Protein AF-A0A3D4M368-F1 (afdb_monomer)

Mean predicted aligned error: 3.58 Å

Secondary structure (DSSP, 8-state):
---HHHHHHHHHHHHHHHHHHHHHHHHHHHTTS-HHHHHHHHHHTT-HHHHHHHHHHHHHHHHHHHHHTT-HHHHHHHHHHHHHHHHHHHHHHHH-

pLDDT: mean 92.72, std 6.42, range [62.0, 98.19]

Foldseek 3Di:
DDDPVLLQQLQVVLQVQLVVQLVVVCCVPPVPDDPVVVVVCCLVVVNVLVSLVVSLVVLVVVLVVCVVVVSVSSSNSSVVSSVVSVVVSVVSNVVD

Nearest PDB structures (foldseek):
  8xyv-assembly2_B  TM=5.187E-01  e=7.665E+00  synthetic construct

Radius of gyration: 14.75 Å; Cα contacts (8 Å, |Δi|>4): 100; chains: 1; bounding box: 34×19×48 Å

Sequence (96 aa):
MYNKRQLLIGTVI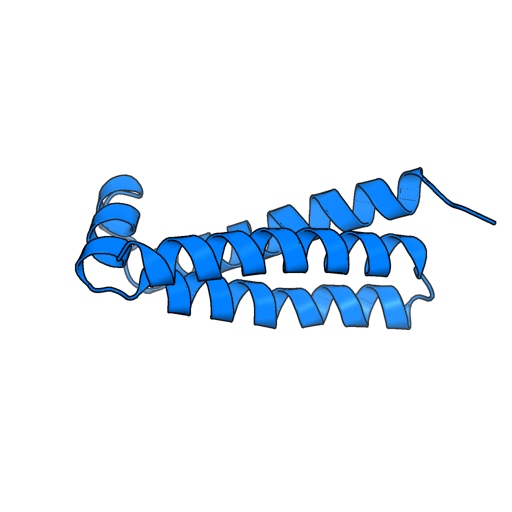GILVPAFIMSLIYAIKFGESSVSSFIENAIEQGVAAPIIALSIVGNLGLFFLFLRFEKLWASRGVMIATFLYGLLMLYLKLVS

Solvent-accessible surface area (backbone atoms only — not comparable to full-atom values): 4921 Å² total; per-residue (Å²): 133,89,51,68,68,43,24,51,51,18,24,52,50,32,47,49,47,28,54,48,46,45,52,49,53,42,54,76,76,42,64,91,54,55,73,65,56,49,53,49,49,24,47,78,71,62,44,42,38,61,50,48,49,54,17,45,58,55,40,48,56,56,28,51,51,29,48,74,70,71,33,60,46,22,21,52,13,21,50,52,27,42,50,54,52,49,52,52,30,51,51,47,62,74,74,99

Structure (mmCIF, N/CA/C/O backbone):
data_AF-A0A3D4M368-F1
#
_entry.id   AF-A0A3D4M368-F1
#
loop_
_atom_site.group_PDB
_atom_site.id
_atom_site.type_symbol
_atom_site.label_atom_id
_atom_site.label_alt_id
_atom_site.label_comp_id
_atom_site.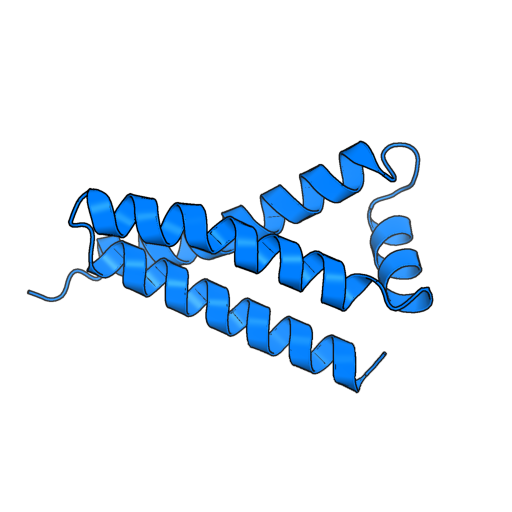label_asym_id
_atom_site.label_entity_id
_atom_site.label_seq_id
_atom_site.pdbx_PDB_ins_code
_atom_site.Cartn_x
_atom_site.Cartn_y
_atom_site.Cartn_z
_atom_site.occupancy
_atom_site.B_iso_or_equiv
_atom_site.auth_seq_id
_atom_site.auth_comp_id
_atom_site.auth_asym_id
_atom_site.auth_atom_id
_atom_site.pdbx_PDB_model_num
ATOM 1 N N . MET A 1 1 ? 10.477 -5.975 -24.041 1.00 62.00 1 MET A N 1
ATOM 2 C CA . MET A 1 1 ? 10.584 -7.344 -23.477 1.00 62.00 1 MET A CA 1
ATOM 3 C C . MET A 1 1 ? 9.868 -7.418 -22.137 1.00 62.00 1 MET A C 1
ATOM 5 O O . MET A 1 1 ? 10.108 -6.565 -21.291 1.00 62.00 1 MET A O 1
ATOM 9 N N . TYR A 1 2 ? 8.983 -8.398 -21.959 1.00 75.62 2 TYR A N 1
ATOM 10 C CA . TYR A 1 2 ? 8.288 -8.671 -20.698 1.00 75.62 2 TYR A CA 1
ATOM 11 C C . TYR A 1 2 ? 9.245 -9.251 -19.652 1.00 75.62 2 TYR A C 1
ATOM 13 O O . TYR A 1 2 ? 9.927 -10.233 -19.933 1.00 75.62 2 TYR A O 1
ATOM 21 N N . ASN A 1 3 ? 9.312 -8.651 -18.457 1.00 88.94 3 ASN A N 1
ATOM 22 C CA . ASN A 1 3 ? 10.216 -9.093 -17.392 1.00 88.94 3 ASN A CA 1
ATOM 23 C C . ASN A 1 3 ? 9.436 -9.538 -16.145 1.00 88.94 3 ASN A C 1
ATOM 25 O O . ASN A 1 3 ? 9.209 -8.757 -15.219 1.00 88.94 3 ASN A O 1
ATOM 29 N N . LYS A 1 4 ? 9.047 -10.822 -16.128 1.00 93.25 4 LYS A N 1
ATOM 30 C CA . LYS A 1 4 ? 8.300 -11.466 -15.029 1.00 93.25 4 LYS A CA 1
ATOM 31 C C . LYS A 1 4 ? 8.947 -11.249 -13.660 1.00 93.25 4 LYS A C 1
ATOM 33 O O . LYS A 1 4 ? 8.249 -10.953 -12.697 1.00 93.25 4 LYS A O 1
ATOM 38 N N . ARG A 1 5 ? 10.278 -11.359 -13.574 1.00 95.50 5 ARG A N 1
ATOM 39 C CA . ARG A 1 5 ? 11.018 -11.217 -12.311 1.00 95.50 5 ARG A CA 1
ATOM 40 C C . ARG A 1 5 ? 10.877 -9.813 -11.734 1.00 95.50 5 ARG A C 1
ATOM 42 O O . ARG A 1 5 ? 10.598 -9.673 -10.551 1.00 95.50 5 ARG A O 1
ATOM 49 N N . GLN A 1 6 ? 11.048 -8.780 -12.557 1.00 95.38 6 GLN A N 1
ATOM 50 C CA . GLN A 1 6 ? 10.883 -7.399 -12.099 1.00 95.38 6 GLN A CA 1
ATOM 51 C C . GLN A 1 6 ? 9.441 -7.103 -11.688 1.00 95.38 6 GLN A C 1
ATOM 53 O O . GLN A 1 6 ? 9.236 -6.454 -10.668 1.00 95.38 6 GLN A O 1
ATOM 58 N N . LEU A 1 7 ? 8.460 -7.613 -12.438 1.00 96.94 7 LEU A N 1
ATOM 59 C CA . LEU A 1 7 ? 7.047 -7.483 -12.084 1.00 96.94 7 LEU A CA 1
ATOM 60 C C . LEU A 1 7 ? 6.747 -8.115 -10.720 1.00 96.94 7 LEU A C 1
ATOM 62 O O . LEU A 1 7 ? 6.123 -7.477 -9.874 1.00 96.94 7 LEU A O 1
ATOM 66 N N . LEU A 1 8 ? 7.232 -9.339 -10.489 1.00 97.25 8 LEU A N 1
ATOM 67 C CA . LEU A 1 8 ? 7.054 -10.041 -9.220 1.00 97.25 8 LEU A CA 1
ATOM 68 C C . LEU A 1 8 ? 7.718 -9.282 -8.066 1.00 97.25 8 LEU A C 1
ATOM 70 O O . LEU A 1 8 ? 7.068 -9.033 -7.059 1.00 97.25 8 LEU A O 1
ATOM 74 N N . ILE A 1 9 ? 8.975 -8.855 -8.236 1.00 96.94 9 ILE A N 1
ATOM 75 C CA . ILE A 1 9 ? 9.701 -8.061 -7.232 1.00 96.94 9 ILE A CA 1
ATOM 76 C C . ILE A 1 9 ? 8.929 -6.781 -6.900 1.00 96.94 9 ILE A C 1
ATOM 78 O O . ILE A 1 9 ? 8.700 -6.490 -5.731 1.00 96.94 9 ILE A O 1
ATOM 82 N N . GLY A 1 10 ? 8.489 -6.040 -7.918 1.00 97.06 10 GLY A N 1
ATOM 83 C CA . GLY A 1 10 ? 7.713 -4.819 -7.725 1.00 97.06 10 GLY A CA 1
ATOM 84 C C . GLY A 1 10 ? 6.397 -5.059 -6.993 1.00 97.06 10 GLY A C 1
ATOM 85 O O . GLY A 1 10 ? 6.037 -4.277 -6.124 1.00 97.06 10 GLY A O 1
ATOM 86 N N . THR A 1 11 ? 5.713 -6.164 -7.296 1.00 97.94 11 THR A N 1
ATOM 87 C CA . THR A 1 11 ? 4.457 -6.538 -6.630 1.00 97.94 11 THR A CA 1
ATOM 88 C C . THR A 1 11 ? 4.697 -6.893 -5.166 1.00 97.94 11 THR A C 1
ATOM 90 O O . THR A 1 11 ? 4.014 -6.367 -4.298 1.00 97.94 11 THR A O 1
ATOM 93 N N . VAL A 1 12 ? 5.700 -7.726 -4.871 1.00 98.06 12 VAL A N 1
ATOM 94 C CA . VAL A 1 12 ? 6.035 -8.121 -3.494 1.00 98.06 12 VAL A CA 1
ATOM 95 C C . VAL A 1 12 ? 6.436 -6.903 -2.664 1.00 98.06 12 VAL A C 1
ATOM 97 O O . VAL A 1 12 ? 5.869 -6.681 -1.599 1.00 98.06 12 VAL A O 1
ATOM 100 N N . ILE A 1 13 ? 7.353 -6.068 -3.160 1.00 97.44 13 ILE A N 1
ATOM 101 C CA . ILE A 1 13 ? 7.765 -4.852 -2.443 1.00 97.44 13 ILE A CA 1
ATOM 102 C C . ILE A 1 13 ? 6.574 -3.892 -2.302 1.00 97.44 13 ILE A C 1
ATOM 104 O O . ILE A 1 13 ? 6.362 -3.336 -1.228 1.00 97.44 13 ILE A O 1
ATOM 108 N N . GLY A 1 14 ? 5.758 -3.747 -3.348 1.00 97.56 14 GLY A N 1
ATOM 109 C CA . GLY A 1 14 ? 4.555 -2.921 -3.329 1.00 97.56 14 GLY A CA 1
ATOM 110 C C . GLY A 1 14 ? 3.472 -3.401 -2.361 1.00 97.56 14 GLY A C 1
ATOM 111 O O . GLY A 1 14 ? 2.632 -2.590 -1.990 1.00 97.56 14 GLY A O 1
ATOM 112 N N . ILE A 1 15 ? 3.478 -4.674 -1.943 1.00 97.88 15 ILE A N 1
ATOM 113 C CA . ILE A 1 15 ? 2.619 -5.192 -0.865 1.00 97.88 15 ILE A CA 1
ATOM 114 C C . ILE A 1 15 ? 3.244 -4.900 0.504 1.00 97.88 15 ILE A C 1
ATOM 116 O O . ILE A 1 15 ? 2.559 -4.471 1.430 1.00 97.88 15 ILE A O 1
ATOM 120 N N . LEU A 1 16 ? 4.556 -5.111 0.633 1.00 97.81 16 LEU A N 1
ATOM 121 C CA . LEU A 1 16 ? 5.266 -4.948 1.901 1.00 97.81 16 LEU A CA 1
ATOM 122 C C . LEU A 1 16 ? 5.349 -3.488 2.357 1.00 97.81 16 LEU A C 1
ATOM 124 O O . LEU A 1 16 ? 5.275 -3.230 3.554 1.00 97.81 16 LEU A O 1
ATOM 128 N N . VAL A 1 17 ? 5.484 -2.526 1.440 1.00 97.06 17 VAL A N 1
ATOM 129 C CA . VAL A 1 17 ? 5.617 -1.104 1.798 1.00 97.06 17 VAL A CA 1
ATOM 130 C C . VAL A 1 17 ? 4.365 -0.542 2.485 1.00 97.06 17 VAL A C 1
ATOM 132 O O . VAL A 1 17 ? 4.520 0.033 3.562 1.00 97.06 17 VAL A O 1
ATOM 135 N N . PRO A 1 18 ? 3.133 -0.726 1.972 1.00 96.88 18 PRO A N 1
ATOM 136 C CA . PRO A 1 18 ? 1.929 -0.341 2.704 1.00 96.88 18 PRO A CA 1
ATOM 137 C C . PRO A 1 18 ? 1.825 -1.014 4.077 1.00 96.88 18 PRO A C 1
ATOM 139 O O . PRO A 1 18 ? 1.514 -0.341 5.055 1.00 96.88 18 PRO A O 1
ATOM 142 N N . ALA A 1 19 ? 2.133 -2.314 4.179 1.00 95.50 19 ALA A N 1
ATOM 143 C CA . ALA A 1 19 ? 2.137 -3.026 5.459 1.00 95.50 19 ALA A CA 1
ATOM 144 C C . ALA A 1 19 ? 3.145 -2.425 6.453 1.00 95.50 19 ALA A C 1
ATOM 146 O O . ALA A 1 19 ? 2.818 -2.206 7.620 1.00 95.50 19 ALA A O 1
ATOM 147 N N . PHE A 1 20 ? 4.342 -2.087 5.977 1.00 96.44 20 PHE A N 1
ATOM 148 C CA . PHE A 1 20 ? 5.361 -1.414 6.770 1.00 96.44 20 PHE A CA 1
ATOM 149 C C . PHE A 1 20 ? 4.896 -0.027 7.238 1.00 96.44 20 PHE A C 1
ATOM 151 O O . PHE A 1 20 ? 5.009 0.285 8.422 1.00 96.44 20 PHE A O 1
ATOM 158 N N . ILE A 1 21 ? 4.304 0.785 6.356 1.00 95.88 21 ILE A N 1
ATOM 159 C CA . ILE A 1 21 ? 3.770 2.107 6.722 1.00 95.88 21 ILE A CA 1
ATOM 160 C C . ILE A 1 21 ? 2.660 1.978 7.776 1.00 95.88 21 ILE A C 1
ATOM 162 O O . ILE 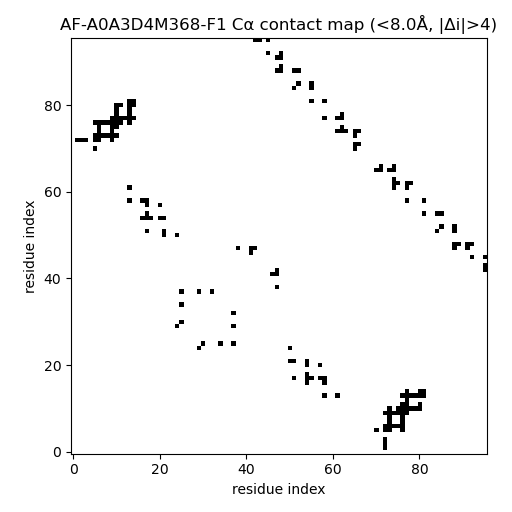A 1 21 ? 2.673 2.720 8.756 1.00 95.88 21 ILE A O 1
ATOM 166 N N . MET A 1 22 ? 1.750 1.007 7.645 1.00 94.31 22 MET A N 1
ATOM 167 C CA . MET A 1 22 ? 0.734 0.737 8.672 1.00 94.31 22 MET A CA 1
ATOM 168 C C . MET A 1 22 ? 1.362 0.343 10.011 1.00 94.31 22 MET A C 1
ATOM 170 O O . MET A 1 22 ? 0.937 0.843 11.051 1.00 94.31 22 MET A O 1
ATOM 174 N N . SER A 1 23 ? 2.403 -0.497 9.997 1.00 92.12 23 SER A N 1
ATOM 175 C CA . SER A 1 23 ? 3.122 -0.875 11.220 1.00 92.12 23 SER A CA 1
ATOM 176 C C . SER A 1 23 ? 3.812 0.319 11.888 1.00 92.12 23 SER A C 1
ATOM 178 O O . SER A 1 23 ? 3.821 0.418 13.112 1.00 92.12 23 SER A O 1
ATOM 180 N N . LEU A 1 24 ? 4.313 1.273 11.096 1.00 93.94 24 LEU A N 1
ATOM 181 C CA . LEU A 1 24 ? 4.887 2.518 11.599 1.00 93.94 24 LEU A CA 1
ATOM 182 C C . LEU A 1 24 ? 3.812 3.423 12.221 1.00 93.94 24 LEU A C 1
ATOM 184 O O . LEU A 1 24 ? 4.023 3.973 13.299 1.00 93.94 24 LEU A O 1
ATOM 188 N N . ILE A 1 25 ? 2.642 3.542 11.583 1.00 92.56 25 ILE A N 1
ATOM 189 C CA . ILE A 1 25 ? 1.491 4.277 12.136 1.00 92.56 25 ILE A CA 1
ATOM 190 C C . ILE A 1 25 ? 1.060 3.666 13.475 1.00 92.56 25 ILE A C 1
ATOM 192 O O . ILE A 1 25 ? 0.836 4.404 14.436 1.00 92.56 25 ILE A O 1
ATOM 196 N N . TYR A 1 26 ? 0.985 2.335 13.550 1.00 90.88 26 TYR A N 1
ATOM 197 C CA . TYR A 1 26 ? 0.703 1.604 14.783 1.00 90.88 26 TYR A CA 1
ATOM 198 C C . TYR A 1 26 ? 1.741 1.907 15.870 1.00 90.88 26 TYR A C 1
ATOM 200 O O . TYR A 1 26 ? 1.365 2.326 16.961 1.00 90.88 26 TYR A O 1
ATOM 208 N N . ALA A 1 27 ? 3.037 1.791 15.567 1.00 90.44 27 ALA A N 1
ATOM 209 C CA . ALA A 1 27 ? 4.101 2.046 16.536 1.00 90.44 27 ALA A CA 1
ATOM 210 C C . ALA A 1 27 ? 4.066 3.481 17.095 1.00 90.44 27 ALA A C 1
ATOM 212 O O . ALA A 1 27 ? 4.304 3.683 18.281 1.00 90.44 27 ALA A O 1
ATOM 213 N N . ILE A 1 28 ? 3.732 4.472 16.260 1.00 89.56 28 ILE A N 1
ATOM 214 C CA . ILE A 1 28 ? 3.682 5.886 16.661 1.00 89.56 28 ILE A CA 1
ATOM 215 C C . ILE A 1 28 ? 2.437 6.211 17.499 1.00 89.56 28 ILE A C 1
ATOM 217 O O . ILE A 1 28 ? 2.523 7.010 18.427 1.00 89.56 28 ILE A O 1
ATOM 221 N N . LYS A 1 29 ? 1.267 5.652 17.163 1.00 83.06 29 LYS A N 1
ATOM 222 C CA . LYS A 1 29 ? -0.013 6.034 17.791 1.00 83.06 29 LYS A CA 1
ATOM 223 C C . LYS A 1 29 ? -0.505 5.074 18.878 1.00 83.06 29 LYS A C 1
ATOM 225 O O . LYS A 1 29 ? -1.322 5.482 19.693 1.00 83.06 29 LYS A O 1
ATOM 230 N N . PHE A 1 30 ? -0.056 3.821 18.865 1.00 80.19 30 PHE A N 1
ATOM 231 C CA . PHE A 1 30 ? -0.689 2.712 19.588 1.00 80.19 30 PHE A CA 1
ATOM 232 C C . PHE A 1 30 ? 0.319 1.704 20.164 1.00 80.19 30 PHE A C 1
ATOM 234 O O . PHE A 1 30 ? -0.075 0.595 20.521 1.00 80.19 30 PHE A O 1
ATOM 241 N N . GLY A 1 31 ? 1.602 2.073 20.274 1.00 72.19 31 GLY A N 1
ATOM 242 C CA . GLY A 1 31 ? 2.705 1.159 20.608 1.00 72.19 31 GLY A CA 1
ATOM 243 C C . GLY A 1 31 ? 2.589 0.400 21.939 1.00 72.19 31 GLY A C 1
ATOM 244 O O . GLY A 1 31 ? 3.281 -0.597 22.114 1.00 72.19 31 GLY A O 1
ATOM 245 N N . GLU A 1 32 ? 1.709 0.822 22.852 1.00 76.81 32 GLU A N 1
ATOM 246 C CA . GLU A 1 32 ? 1.437 0.118 24.119 1.00 76.81 32 GLU A CA 1
ATOM 247 C C . GLU A 1 32 ? 0.299 -0.917 24.024 1.00 76.81 32 GLU A C 1
ATOM 249 O O . GLU A 1 32 ? 0.176 -1.797 24.873 1.00 76.81 32 GLU A O 1
ATOM 254 N N . SER A 1 33 ? -0.540 -0.835 22.989 1.00 82.69 33 SER A N 1
ATOM 255 C CA . SER A 1 33 ? -1.673 -1.742 22.773 1.00 82.69 33 SER A CA 1
ATOM 256 C C . SER A 1 33 ? -1.300 -2.901 21.852 1.00 82.69 33 SER A C 1
ATOM 258 O O . SER A 1 33 ? -0.439 -2.757 20.992 1.00 82.69 33 SER A O 1
ATOM 260 N N . SER A 1 34 ? -1.945 -4.060 21.995 1.00 87.75 34 SER A N 1
ATOM 261 C CA . SER A 1 34 ? -1.681 -5.208 21.115 1.00 87.75 34 SER A CA 1
ATOM 262 C C . SER A 1 34 ? -2.066 -4.917 19.653 1.00 87.75 34 SER A C 1
ATOM 264 O O . SER A 1 34 ? -2.960 -4.113 19.384 1.00 87.75 34 SER A O 1
ATOM 266 N N . VAL A 1 35 ? -1.428 -5.595 18.689 1.00 85.38 35 VAL A N 1
ATOM 267 C CA . VAL A 1 35 ? -1.746 -5.432 17.254 1.00 85.38 35 VAL A CA 1
ATOM 268 C C . VAL A 1 35 ? -3.210 -5.779 16.956 1.00 85.38 35 VAL A C 1
ATOM 270 O O . VAL A 1 35 ? -3.838 -5.104 16.143 1.00 85.38 35 VAL A O 1
ATOM 273 N N . SER A 1 36 ? -3.777 -6.789 17.626 1.00 87.31 36 SER A N 1
ATOM 274 C CA . SER A 1 36 ? -5.196 -7.136 17.478 1.00 87.31 36 SER A CA 1
ATOM 275 C C . SER A 1 36 ? -6.096 -6.009 17.973 1.00 87.31 36 SER A C 1
ATOM 277 O O . SER A 1 36 ? -6.982 -5.584 17.239 1.00 87.31 36 SER A O 1
ATOM 279 N N . SER A 1 37 ? -5.799 -5.443 19.147 1.00 87.56 37 SER A N 1
ATOM 280 C CA . SER A 1 37 ? -6.545 -4.298 19.679 1.00 87.56 37 SER A CA 1
ATOM 281 C C . SER A 1 37 ? -6.435 -3.073 18.773 1.00 87.56 37 SER A C 1
ATOM 283 O O . SER A 1 37 ? -7.397 -2.328 18.634 1.00 87.56 37 SER A O 1
ATOM 285 N N . PHE A 1 38 ? -5.288 -2.840 18.131 1.00 89.00 38 PHE A N 1
ATOM 286 C CA . PHE A 1 38 ? -5.153 -1.765 17.147 1.00 89.00 38 PHE A CA 1
ATOM 287 C C . PHE A 1 38 ? -6.073 -1.971 15.941 1.00 89.00 38 PHE A C 1
ATOM 289 O O . PHE A 1 38 ? -6.733 -1.025 15.519 1.00 89.00 38 PHE A O 1
ATOM 296 N N . ILE A 1 39 ? -6.126 -3.188 15.393 1.00 88.00 39 ILE A N 1
ATOM 297 C CA . ILE A 1 39 ? -6.978 -3.502 14.240 1.00 88.00 39 ILE A CA 1
ATOM 298 C C . ILE A 1 39 ? -8.457 -3.361 14.613 1.00 88.00 39 ILE A C 1
ATOM 300 O O . ILE A 1 39 ? -9.195 -2.705 13.881 1.00 88.00 39 ILE A O 1
ATOM 304 N N . GLU A 1 40 ? -8.875 -3.917 15.753 1.00 90.00 40 GLU A N 1
ATOM 305 C CA . GLU A 1 40 ? -10.248 -3.802 16.264 1.00 90.00 40 GLU A CA 1
ATOM 306 C C . GLU A 1 40 ? -10.640 -2.336 16.457 1.00 90.00 40 GLU A C 1
ATOM 308 O O . GLU A 1 40 ? -11.588 -1.872 15.830 1.00 90.00 40 GLU A O 1
ATOM 313 N N . ASN A 1 41 ? -9.838 -1.565 17.197 1.00 89.31 41 ASN A N 1
ATOM 314 C CA . ASN A 1 41 ? -10.083 -0.138 17.406 1.00 89.31 41 ASN A CA 1
ATOM 315 C C . ASN A 1 41 ? -10.107 0.648 16.091 1.00 89.31 41 ASN A C 1
ATOM 317 O O . ASN A 1 41 ? -10.917 1.559 15.927 1.00 89.31 41 ASN A O 1
ATOM 321 N N . ALA A 1 42 ? -9.223 0.326 15.142 1.00 89.94 42 ALA A N 1
ATOM 322 C CA . ALA A 1 42 ? -9.188 1.011 13.858 1.00 89.94 42 ALA A CA 1
ATOM 323 C C . ALA A 1 42 ? -10.466 0.765 13.045 1.00 89.94 42 ALA A C 1
ATOM 325 O O . ALA A 1 42 ? -10.921 1.668 12.339 1.00 89.94 42 ALA A O 1
ATOM 326 N N . ILE A 1 43 ? -11.038 -0.436 13.136 1.00 89.75 43 ILE A N 1
ATOM 327 C CA . ILE A 1 43 ? -12.303 -0.788 12.487 1.00 89.75 43 ILE A CA 1
ATOM 328 C C . ILE A 1 43 ? -13.474 -0.132 13.225 1.00 89.75 43 ILE A C 1
ATOM 330 O O . ILE A 1 43 ? -14.254 0.568 12.588 1.00 89.75 43 ILE A O 1
ATOM 334 N N . GLU A 1 44 ? -13.560 -0.276 14.550 1.00 89.56 44 GLU A N 1
ATOM 335 C CA . GLU A 1 44 ? -14.644 0.280 15.376 1.00 89.56 44 GLU A CA 1
ATOM 336 C C . GLU A 1 44 ? -14.736 1.806 15.287 1.00 89.56 44 GLU A C 1
ATOM 338 O O . GLU A 1 44 ? -15.825 2.370 15.220 1.00 89.56 44 GLU A O 1
ATOM 343 N N . GLN A 1 45 ? -13.592 2.491 15.234 1.00 89.50 45 GLN A N 1
ATOM 344 C CA . GLN A 1 45 ? -13.535 3.948 15.099 1.00 89.50 45 GLN A CA 1
ATOM 345 C C . GLN A 1 45 ? -13.658 4.416 13.638 1.00 89.50 45 GLN A C 1
ATOM 347 O O . GLN A 1 45 ? -13.593 5.616 13.369 1.00 89.50 45 GLN A O 1
ATOM 352 N N . GLY A 1 46 ? -13.785 3.497 12.673 1.00 89.31 46 GLY A N 1
ATOM 353 C CA . GLY A 1 46 ? -13.902 3.818 11.248 1.00 89.31 46 GLY A CA 1
ATOM 354 C C . GLY A 1 46 ? -12.639 4.430 10.625 1.00 89.31 46 GLY A C 1
ATOM 355 O O . GLY A 1 46 ? -12.705 5.057 9.564 1.00 89.31 46 GLY A O 1
ATOM 356 N N . VAL A 1 47 ? -11.473 4.268 11.262 1.00 90.81 47 VAL A N 1
ATOM 357 C CA . VAL A 1 47 ? -10.186 4.834 10.815 1.00 90.81 47 VAL A CA 1
ATOM 358 C C . VAL A 1 47 ? -9.319 3.847 10.024 1.00 90.81 47 VAL A C 1
ATOM 360 O O . VAL A 1 47 ? -8.312 4.255 9.442 1.00 90.81 47 VAL A O 1
ATOM 363 N N . ALA A 1 48 ? -9.722 2.578 9.913 1.00 91.50 48 ALA A N 1
ATOM 364 C CA . ALA A 1 48 ? -9.011 1.552 9.148 1.00 91.50 48 ALA A CA 1
ATOM 365 C C . ALA A 1 48 ? -8.840 1.926 7.663 1.00 91.50 48 ALA A C 1
ATOM 367 O O . ALA A 1 48 ? -7.729 1.878 7.131 1.00 91.50 48 ALA A O 1
ATOM 368 N N . ALA A 1 49 ? -9.915 2.361 6.995 1.00 92.69 49 ALA A N 1
ATOM 369 C CA . ALA A 1 49 ? -9.857 2.779 5.593 1.00 92.69 49 ALA A CA 1
ATOM 370 C C . ALA A 1 49 ? -8.928 3.999 5.368 1.00 92.69 49 ALA A C 1
ATOM 372 O O . ALA A 1 49 ? -8.072 3.922 4.482 1.00 92.69 49 ALA A O 1
ATOM 373 N N . PRO A 1 50 ? -8.999 5.082 6.175 1.00 92.94 50 PRO A N 1
ATOM 374 C CA . PRO A 1 50 ? -8.014 6.168 6.145 1.00 92.94 50 PRO A CA 1
ATOM 375 C C . PRO A 1 50 ? -6.555 5.725 6.338 1.00 92.94 50 PRO A C 1
ATOM 377 O O . PRO A 1 50 ? -5.674 6.208 5.625 1.00 92.94 50 PRO A O 1
ATOM 380 N N . ILE A 1 51 ? -6.280 4.798 7.263 1.00 94.38 51 ILE A N 1
ATOM 381 C CA . ILE A 1 51 ? -4.922 4.282 7.521 1.00 94.38 51 ILE A CA 1
ATOM 382 C C . ILE A 1 51 ? -4.377 3.541 6.293 1.00 94.38 51 ILE A C 1
ATOM 384 O O . ILE A 1 51 ? -3.232 3.762 5.879 1.00 94.38 51 ILE A O 1
ATOM 388 N N . ILE A 1 52 ? -5.201 2.696 5.672 1.00 95.44 52 ILE A N 1
ATOM 389 C CA . ILE A 1 52 ? -4.826 1.986 4.446 1.00 95.44 52 ILE A CA 1
ATOM 390 C C . ILE A 1 52 ? -4.605 2.983 3.305 1.00 95.44 52 ILE A C 1
ATOM 392 O O . ILE A 1 52 ? -3.587 2.904 2.621 1.00 95.44 52 ILE A O 1
ATOM 396 N N . ALA A 1 53 ? -5.502 3.957 3.126 1.00 95.38 53 ALA A N 1
ATOM 397 C CA . ALA A 1 53 ? -5.370 4.981 2.092 1.00 95.38 53 ALA A CA 1
ATOM 398 C C . ALA A 1 53 ? -4.051 5.761 2.224 1.00 95.38 53 ALA A C 1
ATOM 400 O O . ALA A 1 53 ? -3.327 5.909 1.238 1.00 95.38 53 ALA A O 1
ATOM 401 N N . LEU A 1 54 ? -3.686 6.183 3.440 1.00 96.00 54 LEU A N 1
ATOM 402 C CA . LEU A 1 54 ? -2.414 6.859 3.709 1.00 96.00 54 LEU A CA 1
ATOM 403 C C . LEU A 1 54 ? -1.208 5.983 3.335 1.00 96.00 54 LEU A C 1
ATOM 405 O O . LEU A 1 54 ? -0.242 6.457 2.735 1.00 96.00 54 LEU A O 1
ATOM 409 N N . SER A 1 55 ? -1.289 4.689 3.634 1.00 96.38 55 SER A N 1
ATOM 410 C CA . SER A 1 55 ? -0.228 3.721 3.341 1.00 96.38 55 SER A CA 1
ATOM 411 C C . SER A 1 55 ? -0.056 3.484 1.836 1.00 96.38 55 SER A C 1
ATOM 413 O O . SER A 1 55 ? 1.070 3.404 1.342 1.00 96.38 55 SER A O 1
ATOM 415 N N . ILE A 1 56 ? -1.158 3.449 1.079 1.00 96.19 56 ILE A N 1
ATOM 416 C CA . ILE A 1 56 ? -1.133 3.366 -0.389 1.00 96.19 56 ILE A CA 1
ATOM 417 C C . ILE A 1 56 ? -0.550 4.644 -1.004 1.00 96.19 56 ILE A C 1
ATOM 419 O O . ILE A 1 56 ? 0.248 4.561 -1.938 1.00 96.19 56 ILE A O 1
ATOM 423 N N . VAL A 1 57 ? -0.909 5.824 -0.486 1.00 96.19 57 VAL A N 1
ATOM 424 C CA . VAL A 1 57 ? -0.327 7.097 -0.940 1.00 96.19 57 VAL A CA 1
ATOM 425 C C . VAL A 1 57 ? 1.185 7.097 -0.716 1.00 96.19 57 VAL A C 1
ATOM 427 O O . VAL A 1 57 ? 1.931 7.462 -1.622 1.00 96.19 57 VAL A O 1
ATOM 430 N N . GLY A 1 58 ? 1.663 6.602 0.429 1.00 94.81 58 GLY A N 1
ATOM 431 C CA . GLY A 1 58 ? 3.098 6.420 0.665 1.00 94.81 5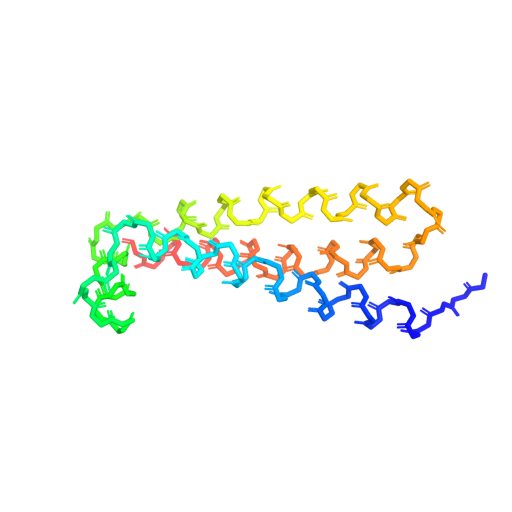8 GLY A CA 1
ATOM 432 C C . GLY A 1 58 ? 3.761 5.459 -0.334 1.00 94.81 58 GLY A C 1
ATOM 433 O O . GLY A 1 58 ? 4.880 5.708 -0.786 1.00 94.81 58 GLY A O 1
ATOM 434 N N . ASN A 1 59 ? 3.050 4.417 -0.774 1.00 96.12 59 ASN A N 1
ATOM 435 C CA . ASN A 1 59 ? 3.523 3.479 -1.800 1.00 96.12 59 ASN A CA 1
ATOM 436 C C . ASN A 1 59 ? 3.743 4.138 -3.176 1.00 96.12 59 ASN A C 1
ATOM 438 O O . ASN A 1 59 ? 4.537 3.643 -3.980 1.00 96.12 59 ASN A O 1
ATOM 442 N N . LEU A 1 60 ? 3.103 5.284 -3.457 1.00 95.44 60 LEU A N 1
ATOM 443 C CA . LEU A 1 60 ? 3.380 6.064 -4.670 1.00 95.44 60 LEU A CA 1
ATOM 444 C C . LEU A 1 60 ? 4.834 6.549 -4.710 1.00 95.44 60 LEU A C 1
ATOM 446 O O . LEU A 1 60 ? 5.423 6.614 -5.787 1.00 95.44 60 LEU A O 1
ATOM 450 N N . GLY A 1 61 ? 5.450 6.816 -3.554 1.00 96.12 61 GLY A N 1
ATOM 451 C CA . GLY A 1 61 ? 6.874 7.145 -3.473 1.00 96.12 61 GLY A CA 1
ATOM 452 C C . GLY A 1 61 ? 7.754 6.029 -4.044 1.00 96.12 61 GLY A C 1
ATOM 453 O O . GLY A 1 61 ? 8.641 6.293 -4.856 1.00 96.12 61 GLY A O 1
ATOM 454 N N . LEU A 1 62 ? 7.455 4.769 -3.706 1.00 96.31 62 LEU A N 1
ATOM 455 C CA . LEU A 1 62 ? 8.143 3.604 -4.269 1.00 96.31 62 LEU A CA 1
ATOM 456 C C . LEU A 1 62 ? 7.871 3.457 -5.773 1.00 96.31 62 LEU A C 1
ATOM 458 O O . LEU A 1 62 ? 8.788 3.168 -6.546 1.00 96.31 62 LEU A O 1
ATOM 462 N N . PHE A 1 63 ? 6.626 3.677 -6.200 1.00 97.69 63 PHE A N 1
ATOM 463 C CA . PHE A 1 63 ? 6.261 3.647 -7.615 1.00 97.69 63 PHE A CA 1
ATOM 464 C C . PHE A 1 63 ? 7.098 4.641 -8.434 1.00 97.69 63 PHE A C 1
ATOM 466 O O . PHE A 1 63 ? 7.718 4.251 -9.429 1.00 97.69 63 PHE A O 1
ATOM 473 N N . PHE A 1 64 ? 7.172 5.900 -7.994 1.00 97.31 64 PHE A N 1
ATOM 474 C CA . PHE A 1 64 ? 7.965 6.932 -8.661 1.00 97.31 64 PHE A CA 1
ATOM 475 C C . PHE A 1 64 ? 9.467 6.656 -8.584 1.00 97.31 64 PHE A C 1
ATOM 477 O O . PHE A 1 64 ? 10.180 6.933 -9.547 1.00 97.31 64 PHE A O 1
ATOM 484 N N . LEU A 1 65 ? 9.955 6.058 -7.493 1.00 97.25 65 LEU A N 1
ATOM 485 C CA . LEU A 1 65 ? 11.352 5.645 -7.374 1.00 97.25 65 LEU A CA 1
ATOM 486 C C . LEU A 1 65 ? 11.723 4.619 -8.455 1.00 97.25 65 LEU A C 1
ATOM 488 O O . LEU A 1 65 ? 12.704 4.800 -9.174 1.00 97.25 65 LEU A O 1
ATOM 492 N N . PHE A 1 66 ? 10.918 3.567 -8.627 1.00 96.56 66 PHE A N 1
ATOM 493 C CA . PHE A 1 66 ? 11.142 2.578 -9.686 1.00 96.56 66 PHE A CA 1
ATOM 494 C C . PHE A 1 66 ? 10.966 3.160 -11.084 1.00 96.56 66 PHE A C 1
ATOM 496 O O . PHE A 1 66 ? 11.709 2.777 -11.988 1.00 96.56 66 PHE A O 1
ATOM 503 N N . LEU A 1 67 ? 10.038 4.102 -11.266 1.00 96.44 67 LEU A N 1
ATOM 504 C CA . LEU A 1 67 ? 9.879 4.812 -12.530 1.00 96.44 67 LEU A CA 1
ATOM 505 C C . LEU A 1 67 ? 11.130 5.637 -12.874 1.00 96.44 67 LEU A C 1
ATOM 507 O O . LEU A 1 67 ? 11.613 5.555 -14.001 1.00 96.44 67 LEU A O 1
ATOM 511 N N . ARG A 1 68 ? 11.702 6.354 -11.896 1.00 97.19 68 ARG A N 1
ATOM 512 C CA . ARG A 1 68 ? 12.927 7.156 -12.056 1.00 97.19 68 ARG A CA 1
ATOM 513 C C . ARG A 1 68 ? 14.148 6.313 -12.429 1.00 97.19 68 ARG A C 1
ATOM 515 O O . ARG A 1 68 ? 14.996 6.786 -13.173 1.00 97.19 68 ARG A O 1
ATOM 522 N N . PHE A 1 69 ? 14.235 5.077 -11.941 1.00 96.56 69 PHE A N 1
ATOM 523 C CA . PHE A 1 69 ? 15.307 4.133 -12.292 1.00 96.56 69 PHE A CA 1
ATOM 524 C C . PHE A 1 69 ? 14.993 3.268 -13.524 1.00 96.56 69 PHE A C 1
ATOM 526 O O . PHE A 1 69 ? 15.592 2.201 -13.700 1.00 96.56 69 PHE A O 1
ATOM 533 N N . GLU A 1 70 ? 14.019 3.680 -14.341 1.00 95.06 70 GLU A N 1
ATOM 534 C CA . GLU A 1 70 ? 13.597 2.991 -15.567 1.00 95.06 70 GLU A CA 1
ATOM 535 C C . GLU A 1 70 ? 13.156 1.529 -15.338 1.00 95.06 70 GLU A C 1
ATOM 537 O O . GLU A 1 70 ? 13.136 0.694 -16.246 1.00 95.06 70 GLU A O 1
ATOM 542 N N . LYS A 1 71 ? 12.750 1.178 -14.111 1.00 95.81 71 LYS A N 1
ATOM 543 C CA . LYS A 1 71 ? 12.253 -0.159 -13.749 1.00 95.81 71 LYS A CA 1
ATOM 544 C C . LYS A 1 71 ? 10.750 -0.261 -14.003 1.00 95.81 71 LYS A C 1
ATOM 546 O O . LYS A 1 71 ? 9.972 -0.542 -13.094 1.00 95.81 71 LYS A O 1
ATOM 551 N N . LEU A 1 72 ? 10.344 -0.091 -15.263 1.00 96.19 72 LEU A N 1
ATOM 552 C CA . LEU A 1 72 ? 8.933 -0.050 -15.681 1.00 96.19 72 LEU A CA 1
ATOM 553 C C . LEU A 1 72 ? 8.123 -1.296 -15.281 1.00 96.19 72 LEU A C 1
ATOM 555 O O . LEU A 1 72 ? 6.952 -1.193 -14.930 1.00 96.19 72 LEU A O 1
ATOM 559 N N . 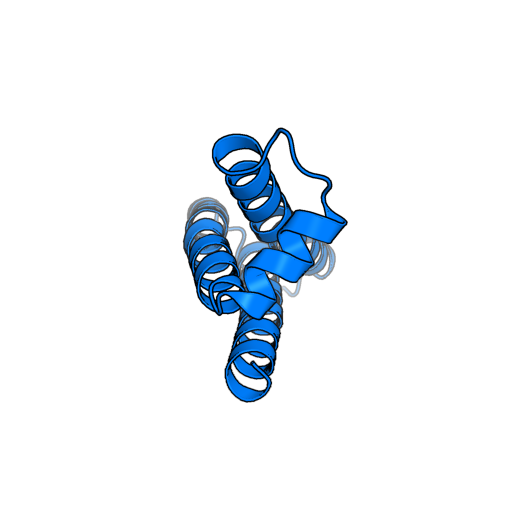TRP A 1 73 ? 8.715 -2.493 -15.324 1.00 97.31 73 TRP A N 1
ATOM 560 C CA . TRP A 1 73 ? 8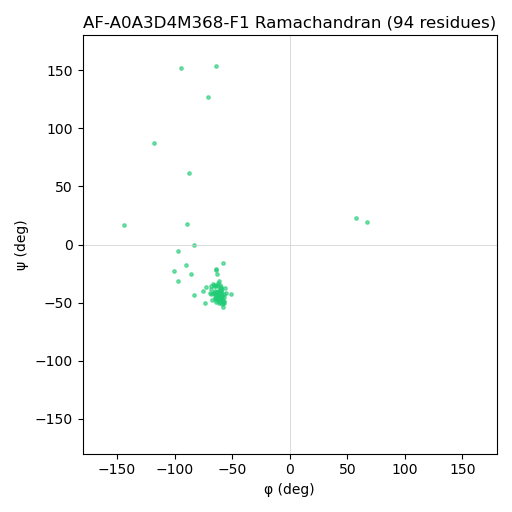.006 -3.708 -14.902 1.00 97.31 73 TRP A CA 1
ATOM 561 C C . TRP A 1 73 ? 7.828 -3.780 -13.387 1.00 97.31 73 TRP A C 1
ATOM 563 O O . TRP A 1 73 ? 6.779 -4.219 -12.927 1.00 97.31 73 TRP A O 1
ATOM 573 N N . ALA A 1 74 ? 8.813 -3.314 -12.618 1.00 97.12 74 ALA A N 1
ATOM 574 C CA . ALA A 1 74 ? 8.694 -3.251 -11.167 1.00 97.12 74 ALA A CA 1
ATOM 575 C C . ALA A 1 74 ? 7.678 -2.185 -10.740 1.00 97.12 74 ALA A C 1
ATOM 577 O O . ALA A 1 74 ? 6.837 -2.466 -9.893 1.00 97.12 74 ALA A O 1
ATOM 578 N N . SER A 1 75 ? 7.674 -1.004 -11.370 1.00 97.75 75 SER A N 1
ATOM 579 C CA . SER A 1 75 ? 6.674 0.031 -11.080 1.00 97.75 75 SER A CA 1
ATOM 580 C C . SER A 1 75 ? 5.248 -0.451 -11.381 1.00 97.75 75 SER A C 1
ATOM 582 O O . SER A 1 75 ? 4.350 -0.249 -10.569 1.00 97.75 75 SER A O 1
ATOM 584 N N . ARG A 1 76 ? 5.037 -1.204 -12.471 1.00 97.44 76 ARG A N 1
ATOM 585 C CA . ARG A 1 76 ? 3.754 -1.886 -12.740 1.00 97.44 76 ARG A CA 1
ATOM 586 C C . ARG A 1 76 ? 3.366 -2.870 -11.636 1.00 97.44 76 ARG A C 1
ATOM 588 O O . ARG A 1 76 ? 2.200 -2.925 -11.267 1.00 97.44 76 ARG A O 1
ATOM 595 N N . GLY A 1 77 ? 4.330 -3.614 -11.095 1.00 97.69 77 GLY A N 1
ATOM 596 C CA . GLY A 1 77 ? 4.094 -4.505 -9.957 1.00 97.69 77 GLY A CA 1
ATOM 597 C C . GLY A 1 77 ? 3.621 -3.741 -8.719 1.00 97.69 77 GLY A C 1
ATOM 598 O O . GLY A 1 77 ? 2.637 -4.128 -8.095 1.00 97.69 77 GLY A O 1
ATOM 599 N N . VAL A 1 78 ? 4.252 -2.599 -8.426 1.00 98.19 78 VAL A N 1
ATOM 600 C CA . VAL A 1 78 ? 3.825 -1.709 -7.335 1.00 98.19 78 VAL A CA 1
ATOM 601 C C . VAL A 1 78 ? 2.397 -1.206 -7.566 1.00 98.19 78 VAL A C 1
ATOM 603 O O . VAL A 1 78 ? 1.595 -1.234 -6.638 1.00 98.19 78 VAL A O 1
ATOM 606 N N . MET A 1 79 ? 2.031 -0.820 -8.797 1.00 97.69 79 MET A N 1
ATOM 607 C CA . MET A 1 79 ? 0.650 -0.416 -9.109 1.00 97.69 79 MET A CA 1
ATOM 608 C C . MET A 1 79 ? -0.360 -1.537 -8.863 1.00 97.69 79 MET A C 1
ATOM 610 O O . MET A 1 79 ? -1.420 -1.269 -8.308 1.00 97.69 79 MET A O 1
ATOM 614 N N . ILE 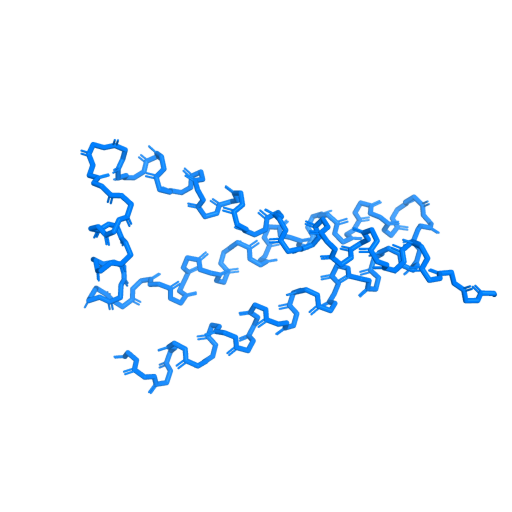A 1 80 ? -0.047 -2.783 -9.240 1.00 97.81 80 ILE A N 1
ATOM 615 C CA . ILE A 1 80 ? -0.927 -3.934 -8.981 1.00 97.81 80 ILE A CA 1
ATOM 616 C C . ILE A 1 80 ? -1.174 -4.081 -7.476 1.00 97.81 80 ILE A C 1
ATOM 618 O O . ILE A 1 80 ? -2.323 -4.189 -7.055 1.00 97.81 80 ILE A O 1
ATOM 622 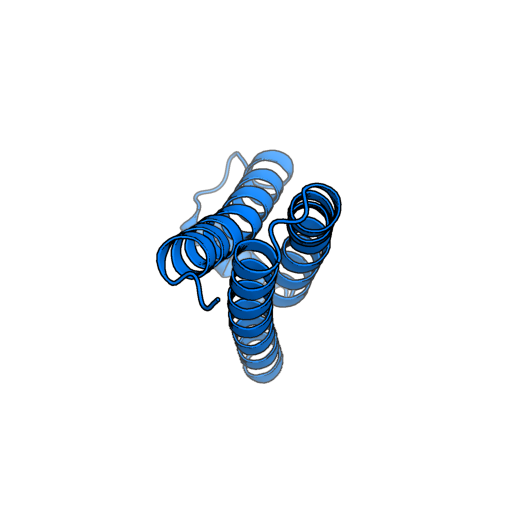N N . ALA A 1 81 ? -0.118 -4.019 -6.662 1.00 97.75 81 ALA A N 1
ATOM 623 C CA . ALA A 1 81 ? -0.245 -4.073 -5.207 1.00 97.75 81 ALA A CA 1
ATOM 624 C C . ALA A 1 81 ? -1.088 -2.912 -4.650 1.00 97.75 81 ALA A C 1
ATOM 626 O O . ALA A 1 81 ? -1.966 -3.123 -3.815 1.00 97.75 81 ALA A O 1
ATOM 627 N N . THR A 1 82 ? -0.876 -1.698 -5.161 1.00 97.12 82 THR A N 1
ATOM 628 C CA . THR A 1 82 ? -1.673 -0.512 -4.823 1.00 97.12 82 THR A CA 1
ATOM 629 C C . THR A 1 82 ? -3.155 -0.703 -5.154 1.00 97.12 82 THR A C 1
ATOM 631 O O . THR A 1 82 ? -4.001 -0.384 -4.321 1.00 97.12 82 THR A O 1
ATOM 634 N N . PHE A 1 83 ? -3.496 -1.267 -6.316 1.00 97.25 83 PHE A N 1
ATOM 635 C CA . PHE A 1 83 ? -4.888 -1.568 -6.659 1.00 97.25 83 PHE A CA 1
ATOM 636 C C . PHE A 1 83 ? -5.505 -2.613 -5.726 1.00 97.25 83 PHE A C 1
ATOM 638 O O . PHE A 1 83 ? -6.640 -2.426 -5.297 1.00 97.25 83 PHE A O 1
ATOM 645 N N . LEU A 1 84 ? -4.769 -3.668 -5.357 1.00 97.12 84 LEU A N 1
ATOM 646 C CA . LEU A 1 84 ? -5.250 -4.672 -4.398 1.00 97.12 84 LEU A CA 1
ATOM 647 C C . LEU A 1 84 ? -5.579 -4.043 -3.038 1.00 97.12 84 LEU A C 1
ATOM 649 O O . LEU A 1 84 ? -6.656 -4.279 -2.493 1.00 97.12 84 LEU A O 1
ATOM 653 N N . TYR A 1 85 ? -4.694 -3.189 -2.522 1.00 96.12 85 TYR A N 1
ATOM 654 C CA . TYR A 1 85 ? -4.963 -2.437 -1.297 1.00 96.12 85 TYR A CA 1
ATOM 655 C C . TYR A 1 85 ? -6.118 -1.440 -1.455 1.00 96.12 85 TYR A C 1
ATOM 657 O O . TYR A 1 85 ? -6.894 -1.258 -0.521 1.00 96.12 85 TYR A O 1
ATOM 665 N N . GLY A 1 86 ? -6.264 -0.812 -2.624 1.00 96.00 86 GLY A N 1
ATOM 666 C CA . GLY A 1 86 ? -7.388 0.075 -2.926 1.00 96.00 86 GLY A CA 1
ATOM 667 C C . GLY A 1 86 ? -8.733 -0.654 -2.888 1.00 96.00 86 GLY A C 1
ATOM 668 O O . GLY A 1 86 ? -9.690 -0.142 -2.314 1.00 96.00 86 GLY A O 1
ATOM 669 N N . LEU A 1 87 ? -8.792 -1.877 -3.425 1.00 96.25 87 LEU A N 1
ATOM 670 C CA . LEU A 1 87 ? -9.973 -2.740 -3.337 1.00 96.25 87 LEU A CA 1
ATOM 671 C C . LEU A 1 87 ? -10.259 -3.170 -1.893 1.00 96.25 87 LEU A C 1
ATOM 673 O O . LEU A 1 87 ? -11.412 -3.137 -1.473 1.00 96.25 87 LEU A O 1
ATOM 677 N N . LEU A 1 88 ? -9.224 -3.512 -1.117 1.00 93.56 88 LEU A N 1
ATOM 678 C CA . LEU A 1 88 ? -9.365 -3.813 0.312 1.00 93.56 88 LEU A CA 1
ATOM 679 C C . LEU A 1 88 ? -9.919 -2.612 1.093 1.00 93.56 88 LEU A C 1
ATOM 681 O O . LEU A 1 88 ? -10.828 -2.766 1.902 1.00 93.56 88 LEU A O 1
ATOM 685 N N . MET A 1 89 ? -9.396 -1.412 0.833 1.00 94.38 89 MET A N 1
ATOM 686 C CA . MET A 1 89 ? -9.864 -0.171 1.452 1.00 94.38 89 MET A CA 1
ATOM 687 C C . MET A 1 89 ? -11.326 0.115 1.108 1.00 94.38 89 MET A C 1
ATOM 689 O O . MET A 1 89 ? -12.103 0.443 2.004 1.00 94.38 89 MET A O 1
ATOM 693 N N . LEU A 1 90 ? -11.711 -0.061 -0.160 1.00 94.19 90 LEU A N 1
ATOM 694 C CA . LEU A 1 90 ? -13.096 0.091 -0.596 1.00 94.19 90 LEU A CA 1
ATOM 695 C C . LEU A 1 90 ? -14.014 -0.913 0.109 1.00 94.19 90 LEU A C 1
ATOM 697 O O . LEU A 1 90 ? -15.056 -0.518 0.617 1.00 94.19 90 LEU A O 1
ATOM 701 N N . TYR A 1 91 ? -13.617 -2.187 0.177 1.00 92.75 91 TYR A N 1
ATOM 702 C CA . TYR A 1 91 ? -14.380 -3.218 0.880 1.00 92.75 91 TYR A CA 1
ATOM 703 C C . TYR A 1 91 ? -14.595 -2.855 2.351 1.00 92.75 91 TYR A C 1
ATOM 705 O O . TYR A 1 91 ? -15.730 -2.850 2.817 1.00 92.75 91 TYR A O 1
ATOM 713 N N . LEU A 1 92 ? -13.524 -2.487 3.063 1.00 90.19 92 LEU A N 1
ATOM 714 C CA . LEU A 1 92 ? -13.622 -2.092 4.466 1.00 90.19 92 LEU A CA 1
ATOM 715 C C . LEU A 1 92 ? -14.557 -0.900 4.634 1.00 90.19 92 LEU A C 1
ATOM 717 O O . LEU A 1 92 ? -15.453 -0.968 5.457 1.00 90.19 92 LEU A O 1
ATOM 721 N N . LYS A 1 93 ? -14.427 0.133 3.795 1.00 88.44 93 LYS A N 1
ATOM 722 C CA . LYS A 1 93 ? -15.279 1.327 3.856 1.00 88.44 93 LYS A CA 1
ATOM 723 C C . LYS A 1 93 ? -16.765 1.052 3.585 1.00 88.44 93 LYS A C 1
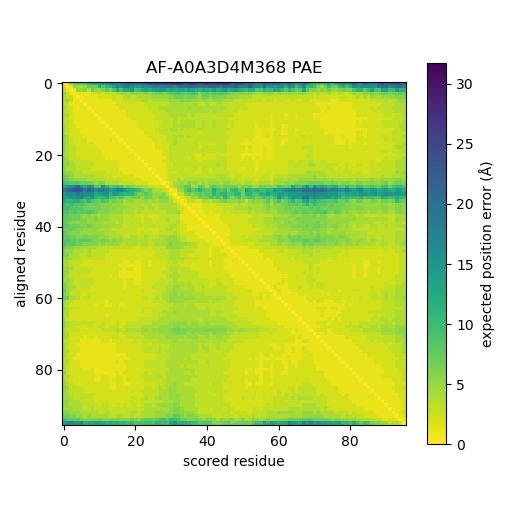ATOM 725 O O . LYS A 1 93 ? -17.597 1.858 3.985 1.00 88.44 93 LYS A O 1
ATOM 730 N N . LEU A 1 94 ? -17.089 -0.015 2.855 1.00 90.19 94 LEU A N 1
ATOM 731 C CA . LEU A 1 94 ? -18.472 -0.413 2.577 1.00 90.19 94 LEU A CA 1
ATOM 732 C C . LEU A 1 94 ? -19.074 -1.281 3.690 1.00 90.19 94 LEU A C 1
ATOM 734 O O . LEU A 1 94 ? -20.294 -1.327 3.812 1.00 90.19 94 LEU A O 1
ATOM 738 N N . VAL A 1 95 ? -18.237 -1.987 4.456 1.00 85.94 95 VAL A N 1
ATOM 739 C CA . VAL A 1 95 ? -18.668 -2.910 5.518 1.00 85.94 95 VAL A CA 1
ATOM 740 C C . VAL A 1 95 ? -18.627 -2.265 6.909 1.00 85.94 95 VAL A C 1
ATOM 742 O O . VAL A 1 95 ? -19.444 -2.633 7.749 1.00 85.94 95 VAL A O 1
ATOM 745 N N . SER A 1 96 ? -17.701 -1.330 7.153 1.00 71.75 96 SER A N 1
ATOM 746 C CA . SER A 1 96 ? -17.599 -0.518 8.380 1.00 71.75 96 SER A CA 1
ATOM 747 C C . SER A 1 96 ? -18.416 0.765 8.283 1.00 71.75 96 SER A C 1
ATOM 749 O O . SER A 1 96 ? -19.142 1.078 9.243 1.00 71.75 96 SER A O 1
#